Protein AF-A0A3D0ZSH8-F1 (afdb_monomer_lite)

Secondary structure (DSSP, 8-state):
----PPPPP--------------------TTS-------EEEEEEEEEETTEEEEEEEES--EEEE-SBTTB--EEEEPEEETTEEEEEE-SPPTT----

Radius of gyration: 26.54 Å; chains: 1; bounding box: 73×39×55 Å

Structure (mmCIF, N/CA/C/O backbone):
data_AF-A0A3D0ZSH8-F1
#
_entry.id   AF-A0A3D0ZSH8-F1
#
loop_
_atom_site.group_PDB
_atom_site.id
_atom_site.type_symbol
_atom_site.label_atom_id
_atom_site.label_alt_id
_atom_site.label_comp_id
_atom_site.label_asym_id
_atom_site.label_entity_id
_atom_site.label_seq_id
_atom_site.pdbx_PDB_ins_code
_atom_site.Cartn_x
_atom_site.Cartn_y
_atom_site.Cartn_z
_atom_site.occupancy
_atom_site.B_iso_or_equiv
_atom_site.auth_seq_id
_atom_site.auth_comp_id
_atom_site.auth_asym_id
_atom_site.auth_atom_id
_atom_site.pdbx_PDB_model_num
ATOM 1 N N . MET A 1 1 ? 59.469 -27.280 -35.977 1.00 35.97 1 MET A N 1
ATOM 2 C CA . MET A 1 1 ? 58.346 -26.642 -35.243 1.00 35.97 1 MET A CA 1
ATOM 3 C C . MET A 1 1 ? 57.645 -25.724 -36.231 1.00 35.97 1 MET A C 1
ATOM 5 O O . MET A 1 1 ? 58.355 -24.969 -36.864 1.00 35.97 1 MET A O 1
ATOM 9 N N . LYS A 1 2 ? 56.341 -25.712 -36.489 1.00 38.69 2 LYS A N 1
ATOM 10 C CA . LYS A 1 2 ? 55.148 -26.455 -36.060 1.00 38.69 2 LYS A CA 1
ATOM 11 C C . LYS A 1 2 ? 54.173 -26.269 -37.241 1.00 38.69 2 LYS A C 1
ATOM 13 O O . LYS A 1 2 ? 54.049 -25.155 -37.736 1.00 38.69 2 LYS A O 1
ATOM 18 N N . ILE A 1 3 ? 53.542 -27.344 -37.706 1.00 40.56 3 ILE A N 1
ATOM 19 C CA . ILE A 1 3 ? 52.528 -27.323 -38.771 1.00 40.56 3 ILE A CA 1
ATOM 20 C C . ILE A 1 3 ? 51.229 -26.793 -38.153 1.00 40.56 3 ILE A C 1
ATOM 22 O O . ILE A 1 3 ? 50.776 -27.330 -37.143 1.00 40.56 3 ILE A O 1
ATOM 26 N N . ALA A 1 4 ? 50.663 -25.723 -38.712 1.00 44.69 4 ALA A N 1
ATOM 27 C CA . ALA A 1 4 ? 49.379 -25.183 -38.281 1.00 44.69 4 ALA A CA 1
ATOM 28 C C . ALA A 1 4 ? 48.249 -25.962 -38.969 1.00 44.69 4 ALA A C 1
ATOM 30 O O . ALA A 1 4 ? 48.126 -25.945 -40.192 1.00 44.69 4 ALA A O 1
ATOM 31 N N . ALA A 1 5 ? 47.463 -26.682 -38.171 1.00 45.19 5 ALA A N 1
ATOM 32 C CA . ALA A 1 5 ? 46.291 -27.417 -38.617 1.00 45.19 5 ALA A CA 1
ATOM 33 C C . ALA A 1 5 ? 45.112 -26.455 -38.829 1.00 45.19 5 ALA A C 1
ATOM 35 O O . ALA A 1 5 ? 44.748 -25.699 -37.929 1.00 45.19 5 ALA A O 1
ATOM 36 N N . LEU A 1 6 ? 44.526 -26.503 -40.024 1.00 40.69 6 LEU A N 1
ATOM 37 C CA . LEU A 1 6 ? 43.298 -25.808 -40.398 1.00 40.69 6 LEU A CA 1
ATOM 38 C C . LEU A 1 6 ? 42.120 -26.729 -40.042 1.00 40.69 6 LEU A C 1
ATOM 40 O O . LEU A 1 6 ? 42.053 -27.851 -40.542 1.00 40.69 6 LEU A O 1
ATOM 44 N N . ILE A 1 7 ? 41.234 -26.295 -39.143 1.00 50.94 7 ILE A N 1
ATOM 45 C CA . ILE A 1 7 ? 40.070 -27.080 -38.703 1.00 50.94 7 ILE A CA 1
ATOM 46 C C . ILE A 1 7 ? 38.811 -26.634 -39.456 1.00 50.94 7 ILE A C 1
ATOM 48 O O . ILE A 1 7 ? 38.598 -25.455 -39.726 1.00 50.94 7 ILE A O 1
ATOM 52 N N . PHE A 1 8 ? 38.032 -27.656 -39.805 1.00 41.72 8 PHE A N 1
ATOM 53 C CA . PHE A 1 8 ? 36.872 -27.741 -40.683 1.00 41.72 8 PHE A CA 1
ATOM 54 C C . PHE A 1 8 ? 35.656 -26.880 -40.299 1.00 41.72 8 PHE A C 1
ATOM 56 O O . PHE A 1 8 ? 35.351 -26.670 -39.128 1.00 41.72 8 PHE A O 1
ATOM 63 N N . SER A 1 9 ? 34.915 -26.477 -41.336 1.00 44.81 9 SER A N 1
ATOM 64 C CA . SER A 1 9 ? 33.559 -25.916 -41.301 1.00 44.81 9 SER A CA 1
ATOM 65 C C . SER A 1 9 ? 32.507 -26.891 -40.754 1.00 44.81 9 SER A C 1
ATOM 67 O O . SER A 1 9 ? 32.611 -28.094 -40.986 1.00 44.81 9 SER A O 1
ATOM 69 N N . LEU A 1 10 ? 31.409 -26.363 -40.193 1.00 38.62 10 LEU A N 1
ATOM 70 C CA . LEU A 1 10 ? 30.094 -27.010 -40.285 1.00 38.62 10 LEU A CA 1
ATOM 71 C C . LEU A 1 10 ? 28.953 -25.975 -40.271 1.00 38.62 10 LEU A C 1
ATOM 73 O O . LEU A 1 10 ? 28.874 -25.120 -39.394 1.00 38.62 10 LEU A O 1
ATOM 77 N N . VAL A 1 11 ? 28.091 -26.074 -41.282 1.00 48.88 11 VAL A N 1
ATOM 78 C CA . VA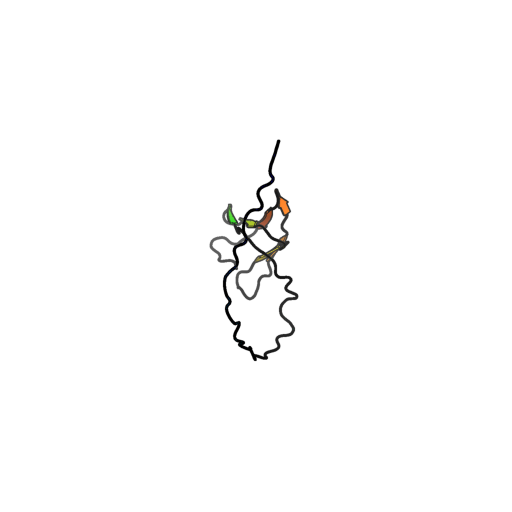L A 1 11 ? 26.852 -25.312 -41.509 1.00 48.88 11 VAL A CA 1
ATOM 79 C C . VAL A 1 11 ? 25.665 -26.176 -41.066 1.00 48.88 11 VAL A C 1
ATOM 81 O O . VAL A 1 11 ? 25.700 -27.373 -41.335 1.00 48.88 11 VAL A O 1
ATOM 84 N N . ALA A 1 12 ? 24.624 -25.575 -40.466 1.00 46.56 12 ALA A N 1
ATOM 85 C CA . ALA A 1 12 ? 23.198 -25.701 -40.853 1.00 46.56 12 ALA A CA 1
ATOM 86 C C . ALA A 1 12 ? 22.207 -25.515 -39.679 1.00 46.56 12 ALA A C 1
ATOM 88 O O . ALA A 1 12 ? 22.396 -26.105 -38.622 1.00 46.56 12 ALA A O 1
ATOM 89 N N . LEU A 1 13 ? 21.134 -24.736 -39.909 1.00 38.88 13 LEU A N 1
ATOM 90 C CA . LEU A 1 13 ? 19.692 -25.103 -39.853 1.00 38.88 13 LEU A CA 1
ATOM 91 C C . LEU A 1 13 ? 18.848 -23.799 -39.925 1.00 38.88 13 LEU A C 1
ATOM 93 O O . LEU A 1 13 ? 19.083 -22.879 -39.153 1.00 38.88 13 LEU A O 1
ATOM 97 N N . THR A 1 14 ? 18.031 -23.583 -40.972 1.00 47.66 14 THR A N 1
ATOM 98 C CA . THR A 1 14 ? 16.551 -23.784 -40.986 1.00 47.66 14 THR A CA 1
ATOM 99 C C . THR A 1 14 ? 15.865 -23.095 -39.793 1.00 47.66 14 THR A C 1
ATOM 101 O O . THR A 1 14 ? 16.097 -23.502 -38.667 1.00 47.66 14 THR A O 1
ATOM 104 N N . GLY A 1 15 ? 15.063 -22.029 -39.892 1.00 44.34 15 GLY A N 1
ATOM 105 C CA . GLY A 1 15 ? 14.045 -21.660 -40.877 1.00 44.34 15 GLY A CA 1
ATOM 106 C C . GLY A 1 15 ? 12.659 -21.852 -40.241 1.00 44.34 15 GLY A C 1
ATOM 107 O O . GLY A 1 15 ? 12.298 -22.994 -40.010 1.00 44.34 15 GLY A O 1
ATOM 108 N N . CYS A 1 16 ? 11.903 -20.774 -39.977 1.00 41.03 16 CYS A N 1
ATOM 109 C CA . CYS A 1 16 ? 10.436 -20.792 -39.842 1.00 41.03 16 CYS A CA 1
ATOM 110 C C . CYS A 1 16 ? 9.851 -19.426 -40.247 1.00 41.03 16 CYS A C 1
ATOM 112 O O . CYS A 1 16 ? 10.264 -18.386 -39.739 1.00 41.03 16 CYS A O 1
ATOM 114 N N . LEU A 1 17 ? 8.909 -19.486 -41.193 1.00 39.97 17 LEU A N 1
ATOM 115 C CA . LEU A 1 17 ? 8.038 -18.425 -41.703 1.00 39.97 17 LEU A CA 1
ATOM 116 C C . LEU A 1 17 ? 7.280 -17.697 -40.577 1.00 39.97 17 LEU A C 1
ATOM 118 O O . LEU A 1 17 ? 6.835 -18.333 -39.624 1.00 39.97 17 LEU A O 1
ATOM 122 N N . GLN A 1 18 ? 7.046 -16.394 -40.748 1.00 41.19 18 GLN A N 1
ATOM 123 C CA . GLN A 1 18 ? 6.133 -15.603 -39.919 1.00 41.19 18 GLN A CA 1
ATOM 124 C C . GLN A 1 18 ? 4.879 -15.267 -40.747 1.00 41.19 18 GLN A C 1
ATOM 126 O O . GLN A 1 18 ? 4.948 -14.476 -41.687 1.00 41.19 18 GLN A O 1
ATOM 131 N N . GLU A 1 19 ? 3.754 -15.908 -40.426 1.00 35.25 19 GLU A N 1
ATOM 132 C CA . GLU A 1 19 ? 2.418 -15.58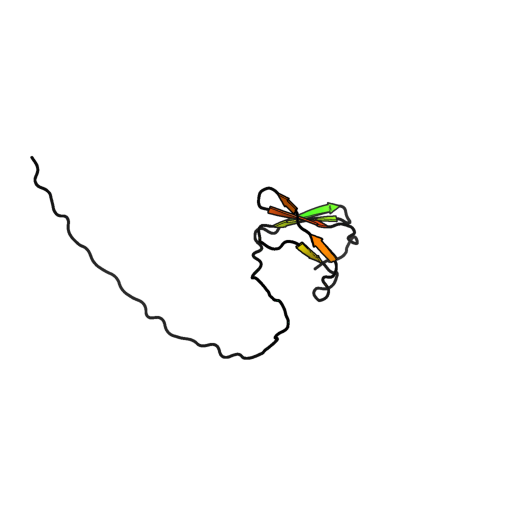3 -40.946 1.00 35.25 19 GLU A CA 1
ATOM 133 C C . GLU A 1 19 ? 1.830 -14.375 -40.200 1.00 35.25 19 GLU A C 1
ATOM 135 O O . GLU A 1 19 ? 2.032 -14.202 -38.998 1.00 35.25 19 GLU A O 1
ATOM 140 N N . ALA A 1 20 ? 1.125 -13.525 -40.946 1.00 49.00 20 ALA A N 1
ATOM 141 C CA . ALA A 1 20 ? 0.524 -12.280 -40.490 1.00 49.00 20 ALA A CA 1
ATOM 142 C C . ALA A 1 20 ? -0.831 -12.495 -39.797 1.00 49.00 20 ALA A C 1
ATOM 144 O O . ALA A 1 20 ? -1.611 -13.359 -40.193 1.00 49.00 20 ALA A O 1
ATOM 145 N N . SER A 1 21 ? -1.164 -11.620 -38.848 1.00 38.88 21 SER A N 1
ATOM 146 C CA . SER A 1 21 ? -2.547 -11.400 -38.412 1.00 38.88 21 SER A CA 1
ATOM 147 C C . SER A 1 21 ? -2.725 -9.967 -37.893 1.00 38.88 21 SER A C 1
ATOM 149 O O . SER A 1 21 ? -2.132 -9.594 -36.880 1.00 38.88 21 SER A O 1
ATOM 151 N N . ASP A 1 22 ? -3.523 -9.178 -38.619 1.00 50.94 22 ASP A N 1
ATOM 152 C CA . ASP A 1 22 ? -3.997 -7.828 -38.274 1.00 50.94 22 ASP A CA 1
ATOM 153 C C . ASP A 1 22 ? -4.771 -7.788 -36.943 1.00 50.94 22 ASP A C 1
ATOM 155 O O . ASP A 1 22 ? -5.440 -8.763 -36.587 1.00 50.94 22 ASP A O 1
ATOM 159 N N . PRO A 1 23 ? -4.876 -6.602 -36.314 1.00 42.69 23 PRO A N 1
ATOM 160 C CA . PRO A 1 23 ? -6.119 -6.252 -35.644 1.00 42.69 23 PRO A CA 1
ATOM 161 C C . PRO A 1 23 ? -6.667 -4.893 -36.107 1.00 42.69 23 PRO A C 1
ATOM 163 O O . PRO A 1 23 ? -6.139 -3.825 -35.801 1.00 42.69 23 PRO A O 1
ATOM 166 N N . LYS A 1 24 ? -7.831 -4.944 -36.766 1.00 46.69 24 LYS A N 1
ATOM 167 C CA . LYS A 1 24 ? -8.843 -3.881 -36.710 1.00 46.69 24 LYS A CA 1
ATOM 168 C C . LYS A 1 24 ? -9.510 -3.960 -35.338 1.00 46.69 24 LYS A C 1
ATOM 170 O O . LYS A 1 24 ? -10.146 -4.967 -35.055 1.00 46.69 24 LYS A O 1
ATOM 175 N N . THR A 1 25 ? -9.455 -2.902 -34.535 1.00 34.41 25 THR A N 1
ATOM 176 C CA . THR A 1 25 ? -10.585 -2.447 -33.702 1.00 34.41 25 THR A CA 1
ATOM 177 C C . THR A 1 25 ? -10.334 -0.994 -33.323 1.00 34.41 25 THR A C 1
ATOM 179 O O . THR A 1 25 ? -9.506 -0.669 -32.480 1.00 34.41 25 THR A O 1
ATOM 182 N N . SER A 1 26 ? -11.063 -0.119 -34.005 1.00 52.62 26 SER A N 1
ATOM 183 C CA . SER A 1 26 ? -11.380 1.228 -33.560 1.00 52.62 26 SER A CA 1
ATOM 184 C C . SER A 1 26 ? -12.228 1.165 -32.292 1.00 52.62 26 SER A C 1
ATOM 186 O O . SER A 1 26 ? -13.256 0.492 -32.308 1.00 52.62 26 SER A O 1
ATOM 188 N N . LEU A 1 27 ? -11.843 1.913 -31.261 1.00 39.25 27 LEU A N 1
ATOM 189 C CA . LEU A 1 27 ? -12.736 2.713 -30.416 1.00 39.25 27 LEU A CA 1
ATOM 190 C C . LEU A 1 27 ? -11.857 3.696 -29.631 1.00 39.25 27 LEU A C 1
ATOM 192 O O . LEU A 1 27 ? -11.075 3.306 -28.769 1.00 39.25 27 LEU A O 1
ATOM 196 N N . SER A 1 28 ? -11.955 4.964 -30.030 1.00 52.19 28 SER A N 1
ATOM 197 C CA . SER A 1 28 ? -11.354 6.117 -29.364 1.00 52.19 28 SER A CA 1
ATOM 198 C C . SER A 1 28 ? -11.977 6.285 -27.976 1.00 52.19 28 SER A C 1
ATOM 200 O O . SER A 1 28 ? -13.198 6.276 -27.822 1.00 52.19 28 SER A O 1
ATOM 202 N N . SER A 1 29 ? -11.096 6.425 -26.991 1.00 47.00 29 SER A N 1
ATOM 203 C CA . SER A 1 29 ? -11.338 7.014 -25.675 1.00 47.00 29 SER A CA 1
ATOM 204 C C . SER A 1 29 ? -10.127 7.902 -25.408 1.00 47.00 29 SER A C 1
ATOM 206 O O . SER A 1 29 ? -9.239 7.554 -24.633 1.00 47.00 29 SER A O 1
ATOM 208 N N . ASP A 1 30 ? -10.051 9.013 -26.133 1.00 46.09 30 ASP A N 1
ATOM 209 C CA . ASP A 1 30 ? -8.937 9.967 -26.110 1.00 46.09 30 ASP A CA 1
ATOM 210 C C . ASP A 1 30 ? -8.812 10.763 -24.783 1.00 46.09 30 ASP A C 1
ATOM 212 O O . ASP A 1 30 ? -8.381 11.906 -24.809 1.00 46.09 30 ASP A O 1
ATOM 216 N N . ASP A 1 31 ? -9.141 10.191 -23.611 1.00 49.62 31 ASP A N 1
ATOM 217 C CA . ASP A 1 31 ? -9.095 10.930 -22.328 1.00 49.62 31 ASP A CA 1
ATOM 218 C C . ASP A 1 31 ? -8.673 10.141 -21.065 1.00 49.62 31 ASP A C 1
ATOM 220 O O . ASP A 1 31 ? -8.715 10.677 -19.956 1.00 49.62 31 ASP A O 1
ATOM 224 N N . ILE A 1 32 ? -8.214 8.885 -21.158 1.00 47.03 32 ILE A N 1
ATOM 225 C CA . ILE A 1 32 ? -7.827 8.111 -19.959 1.00 47.03 32 ILE A CA 1
ATOM 226 C C . ILE A 1 32 ? -6.350 7.716 -20.019 1.00 47.03 32 ILE A C 1
ATOM 228 O O . ILE A 1 32 ? -5.971 6.742 -20.654 1.00 47.03 32 ILE A O 1
ATOM 232 N N . HIS A 1 33 ? -5.557 8.456 -19.238 1.00 46.50 33 HIS A N 1
ATOM 233 C CA . HIS A 1 33 ? -4.150 8.224 -18.901 1.00 46.50 33 HIS A CA 1
ATOM 234 C C . HIS A 1 33 ? -3.152 8.573 -20.013 1.00 46.50 33 HIS A C 1
ATOM 236 O O . HIS A 1 33 ? -2.905 7.795 -20.928 1.00 46.50 33 HIS A O 1
ATOM 242 N N . ASN A 1 34 ? -2.415 9.670 -19.805 1.00 44.59 34 ASN A N 1
ATOM 243 C CA . ASN A 1 34 ? -1.019 9.780 -20.246 1.00 44.59 34 ASN A CA 1
ATOM 244 C C . ASN A 1 34 ? -0.181 8.725 -19.499 1.00 44.59 34 ASN A C 1
ATOM 246 O O . ASN A 1 34 ? 0.630 9.040 -18.628 1.00 44.59 34 ASN A O 1
ATOM 250 N N . GLY A 1 35 ? -0.475 7.452 -19.751 1.00 49.62 35 GLY A N 1
ATOM 251 C CA . GLY A 1 35 ? 0.142 6.314 -19.110 1.00 49.62 35 GLY A CA 1
ATOM 252 C C . GLY A 1 35 ? 1.504 6.089 -19.729 1.00 49.62 35 GLY A C 1
ATOM 253 O O . GLY A 1 35 ? 1.653 5.246 -20.611 1.00 49.62 35 GLY A O 1
ATOM 254 N N . GLU A 1 36 ? 2.524 6.782 -19.222 1.00 60.75 36 GLU A N 1
ATOM 255 C CA . GLU A 1 36 ? 3.807 6.096 -19.124 1.00 60.75 36 GLU A CA 1
ATOM 256 C C . GLU A 1 36 ? 3.520 4.745 -18.468 1.00 60.75 36 GLU A C 1
ATOM 258 O O . GLU A 1 36 ? 2.857 4.681 -17.432 1.00 60.75 36 GLU A O 1
ATOM 263 N N . ASN A 1 37 ? 3.943 3.661 -19.110 1.00 69.44 37 ASN A N 1
ATOM 264 C CA . ASN A 1 37 ? 3.772 2.322 -18.575 1.00 69.44 37 ASN A CA 1
ATOM 265 C C . ASN A 1 37 ? 4.558 2.243 -17.256 1.00 69.44 37 ASN A C 1
ATOM 267 O O . ASN A 1 37 ? 5.779 2.058 -17.251 1.00 69.44 37 ASN A O 1
ATOM 271 N N . LEU A 1 38 ? 3.868 2.500 -16.141 1.00 82.44 38 LEU A N 1
ATOM 272 C CA . LEU A 1 38 ? 4.456 2.489 -14.815 1.00 82.44 38 LEU A CA 1
ATOM 273 C C . LEU A 1 38 ? 4.746 1.035 -14.465 1.00 82.44 38 LEU A C 1
ATOM 275 O O . LEU A 1 38 ? 3.840 0.247 -14.199 1.00 82.44 38 LEU A O 1
ATOM 279 N N . LYS A 1 39 ? 6.027 0.675 -14.466 1.00 88.06 39 LYS A N 1
ATOM 280 C CA . LYS A 1 39 ? 6.457 -0.650 -14.036 1.00 88.06 39 LYS A CA 1
ATOM 281 C C . LYS A 1 39 ? 6.322 -0.731 -12.526 1.00 88.06 39 LYS A C 1
ATOM 283 O O . LYS A 1 39 ? 6.887 0.098 -11.812 1.00 88.06 39 LYS A O 1
ATOM 288 N N . ILE A 1 40 ? 5.597 -1.739 -12.056 1.00 92.88 40 ILE A N 1
ATOM 289 C CA . ILE A 1 40 ? 5.463 -2.069 -10.641 1.00 92.88 40 ILE A CA 1
ATOM 290 C C . ILE A 1 40 ? 5.818 -3.542 -10.486 1.00 92.88 40 ILE A C 1
ATOM 292 O O . ILE A 1 40 ? 5.103 -4.416 -10.962 1.00 92.88 40 ILE A O 1
ATOM 296 N N . ASP A 1 41 ? 6.913 -3.801 -9.784 1.00 95.00 41 ASP A N 1
ATOM 297 C CA . ASP A 1 41 ? 7.398 -5.136 -9.468 1.00 95.00 41 ASP A CA 1
ATOM 298 C C . ASP A 1 41 ? 7.515 -5.307 -7.953 1.00 95.00 41 ASP A C 1
ATOM 300 O O . ASP A 1 41 ? 7.834 -4.365 -7.220 1.00 95.00 41 ASP A O 1
ATOM 304 N N . ARG A 1 42 ? 7.346 -6.549 -7.481 1.00 95.69 42 ARG A N 1
ATOM 305 C CA . ARG A 1 42 ? 7.562 -6.934 -6.073 1.00 95.69 42 ARG A CA 1
ATOM 306 C C . ARG A 1 42 ? 6.769 -6.056 -5.095 1.00 95.69 42 ARG A C 1
ATOM 308 O O . ARG A 1 42 ? 7.327 -5.563 -4.114 1.00 95.69 42 ARG A O 1
ATOM 315 N N . LEU A 1 43 ? 5.488 -5.841 -5.398 1.00 96.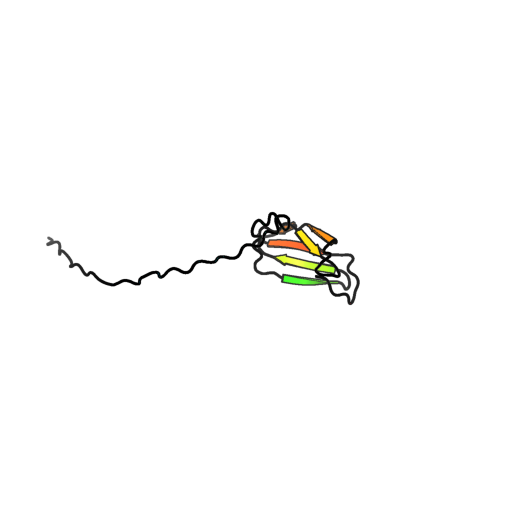50 43 LEU A N 1
ATOM 316 C CA . LEU A 1 43 ? 4.572 -5.125 -4.519 1.00 96.50 43 LEU A CA 1
ATOM 317 C C . LEU A 1 43 ? 4.429 -5.885 -3.197 1.00 96.50 43 LEU A C 1
ATOM 319 O O . LEU A 1 43 ? 4.156 -7.08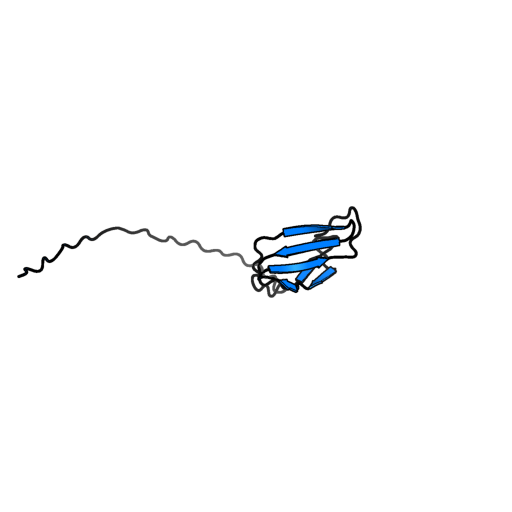4 -3.176 1.00 96.50 43 LEU A O 1
ATOM 323 N N . PHE A 1 44 ? 4.625 -5.167 -2.102 1.00 97.06 44 PHE A N 1
ATOM 324 C CA . PHE A 1 44 ? 4.556 -5.679 -0.748 1.00 97.06 44 PHE A CA 1
ATOM 325 C C . PHE A 1 44 ? 3.724 -4.732 0.113 1.00 97.06 44 PHE A C 1
ATOM 327 O O . PHE A 1 44 ? 3.918 -3.515 0.079 1.00 97.06 44 PHE A O 1
ATOM 334 N N . LEU A 1 45 ? 2.818 -5.309 0.897 1.00 97.81 45 LEU A N 1
ATOM 335 C CA . LEU A 1 45 ? 1.947 -4.603 1.825 1.00 97.81 45 LEU A CA 1
ATOM 336 C C . LEU A 1 45 ? 2.213 -5.124 3.237 1.00 97.81 45 LEU A C 1
ATOM 338 O O . LEU A 1 45 ? 2.179 -6.330 3.473 1.00 97.81 45 LEU A O 1
ATOM 342 N N . GLN A 1 46 ? 2.446 -4.212 4.176 1.00 98.12 46 GLN A N 1
ATOM 343 C CA . GLN A 1 46 ? 2.629 -4.534 5.586 1.00 98.12 46 GLN A CA 1
ATOM 344 C C . GLN A 1 46 ? 1.746 -3.645 6.450 1.00 98.12 46 GLN A C 1
ATOM 346 O O . GLN A 1 46 ? 1.778 -2.421 6.336 1.00 98.12 46 GLN A O 1
ATOM 351 N N . GLN A 1 47 ? 1.004 -4.250 7.370 1.00 97.69 47 GLN A N 1
ATOM 352 C CA . GLN A 1 47 ? 0.266 -3.507 8.381 1.00 97.69 47 GLN A CA 1
ATOM 353 C C . GLN A 1 47 ? 1.223 -2.886 9.408 1.00 97.69 47 GLN A C 1
ATOM 355 O O . GLN A 1 47 ? 2.132 -3.553 9.903 1.00 97.69 47 GLN A O 1
ATOM 360 N N . LEU A 1 48 ? 1.004 -1.611 9.738 1.00 98.12 48 LEU A N 1
ATOM 361 C CA . LEU A 1 48 ? 1.719 -0.905 10.809 1.00 98.12 48 LEU A CA 1
ATOM 362 C C . LEU A 1 48 ? 0.824 -0.691 12.039 1.00 98.12 48 LEU A C 1
ATOM 364 O O . LEU A 1 48 ? 1.312 -0.692 13.166 1.00 98.12 48 LEU A O 1
ATOM 368 N N . SER A 1 49 ? -0.483 -0.503 11.829 1.00 98.00 49 SER A N 1
ATOM 369 C CA . SER A 1 49 ? -1.508 -0.445 12.878 1.00 98.00 49 SER A CA 1
ATOM 370 C C . SER A 1 49 ? -2.891 -0.786 12.307 1.00 98.00 49 SER A C 1
ATOM 372 O O . SER A 1 49 ? -3.032 -1.040 11.112 1.00 98.00 49 SER A O 1
ATOM 374 N N . ALA A 1 50 ? -3.944 -0.719 13.125 1.00 96.88 50 ALA A N 1
ATOM 375 C CA . ALA A 1 50 ? -5.331 -0.826 12.655 1.00 96.88 50 ALA A CA 1
ATOM 376 C C . ALA A 1 50 ? -5.746 0.280 11.657 1.00 96.88 50 ALA A C 1
ATOM 378 O O . ALA A 1 50 ? -6.771 0.146 11.001 1.00 96.88 50 ALA A O 1
ATOM 379 N N . LYS A 1 51 ? -4.973 1.372 11.550 1.00 98.38 51 LYS A N 1
ATOM 380 C CA . LYS A 1 51 ? -5.283 2.543 10.708 1.00 98.38 51 LYS A CA 1
ATOM 381 C C . LYS A 1 51 ? -4.141 2.944 9.770 1.00 98.38 51 LYS A C 1
ATOM 383 O O . LYS A 1 51 ? -4.144 4.051 9.225 1.00 98.38 51 LYS A O 1
ATOM 388 N N . SER A 1 52 ? -3.119 2.099 9.631 1.00 98.31 52 SER A N 1
ATOM 389 C CA . SER A 1 52 ? -1.954 2.413 8.803 1.00 98.31 52 SER A CA 1
ATOM 390 C C . SER A 1 52 ? -1.267 1.184 8.227 1.00 98.31 52 SER A C 1
ATOM 392 O O . SER A 1 5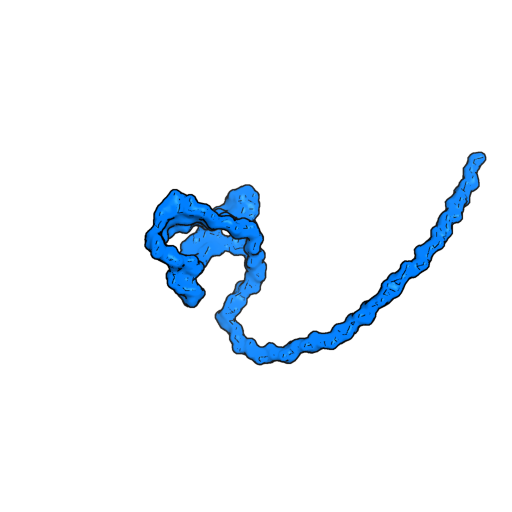2 ? -1.173 0.130 8.863 1.00 98.31 52 SER A O 1
ATOM 394 N N . VAL A 1 53 ? -0.728 1.362 7.023 1.00 98.50 53 VAL A N 1
ATOM 395 C CA . VAL A 1 53 ? 0.024 0.349 6.281 1.00 98.50 53 VAL A CA 1
ATOM 396 C C . VAL A 1 53 ? 1.264 0.971 5.643 1.00 98.50 53 VAL A C 1
ATOM 398 O O . VAL A 1 53 ? 1.327 2.173 5.381 1.00 98.50 53 VAL A O 1
ATOM 401 N N . MET A 1 54 ? 2.261 0.141 5.381 1.00 98.50 54 MET A N 1
ATOM 402 C CA . MET A 1 54 ? 3.387 0.452 4.515 1.00 98.50 54 MET A CA 1
ATOM 403 C C . MET A 1 54 ? 3.210 -0.306 3.203 1.00 98.50 54 MET A C 1
ATOM 405 O O . MET A 1 54 ? 3.025 -1.523 3.212 1.00 98.50 54 MET A O 1
ATOM 409 N N . ILE A 1 55 ? 3.312 0.410 2.087 1.00 98.25 55 ILE A N 1
ATOM 410 C CA . ILE A 1 55 ? 3.305 -0.157 0.739 1.00 98.25 55 ILE A CA 1
ATOM 411 C C . ILE A 1 55 ? 4.705 0.021 0.161 1.00 98.25 55 ILE A C 1
ATOM 413 O O . ILE A 1 55 ? 5.211 1.142 0.105 1.00 98.25 55 ILE A O 1
ATOM 417 N N . LYS A 1 56 ? 5.342 -1.075 -0.251 1.00 98.19 56 LYS A N 1
ATOM 418 C CA . LYS A 1 56 ? 6.701 -1.090 -0.803 1.00 98.19 56 LYS A CA 1
ATOM 419 C C . LYS A 1 56 ? 6.710 -1.760 -2.174 1.00 98.19 56 LYS A C 1
ATOM 421 O O . LYS A 1 56 ? 6.100 -2.809 -2.342 1.00 98.19 56 LYS A O 1
ATOM 426 N N . TRP A 1 57 ? 7.401 -1.180 -3.152 1.00 97.81 57 TRP A N 1
ATOM 427 C CA . TRP A 1 57 ? 7.516 -1.745 -4.506 1.00 97.81 57 TRP A CA 1
ATOM 428 C C . TRP A 1 57 ? 8.847 -1.384 -5.171 1.00 97.81 57 TRP A C 1
ATOM 430 O O . TRP A 1 57 ? 9.613 -0.554 -4.673 1.00 97.81 57 TRP A O 1
ATOM 440 N N . ARG A 1 58 ? 9.150 -2.018 -6.307 1.00 96.69 58 ARG A N 1
ATOM 441 C CA . ARG A 1 58 ? 10.172 -1.562 -7.263 1.00 96.69 58 ARG A CA 1
ATOM 442 C C . ARG A 1 58 ? 9.461 -1.007 -8.487 1.00 96.69 58 ARG A C 1
ATOM 444 O O . ARG A 1 58 ? 8.502 -1.610 -8.954 1.00 96.69 58 ARG A O 1
ATOM 451 N N . GLY A 1 59 ? 9.903 0.139 -8.989 1.00 93.44 59 GLY A N 1
ATOM 452 C CA . GLY A 1 59 ? 9.200 0.790 -10.084 1.00 93.44 59 GLY A CA 1
ATOM 453 C C . GLY A 1 59 ? 9.414 2.290 -10.168 1.00 93.44 59 GLY A C 1
ATOM 454 O O . GLY A 1 59 ? 10.062 2.898 -9.309 1.00 93.44 59 GLY A O 1
ATOM 455 N N . ASN A 1 60 ? 8.835 2.879 -11.209 1.00 92.69 60 ASN A N 1
ATOM 456 C CA . ASN A 1 60 ? 8.858 4.320 -11.460 1.00 92.69 60 ASN A CA 1
ATOM 457 C C . ASN A 1 60 ? 7.622 5.061 -10.929 1.00 92.69 60 ASN A C 1
ATOM 459 O O . ASN A 1 60 ? 7.673 6.284 -10.856 1.00 92.69 60 ASN A O 1
ATOM 463 N N . ALA A 1 61 ? 6.567 4.362 -10.490 1.00 94.44 61 ALA A N 1
ATOM 464 C CA . ALA A 1 61 ? 5.451 5.004 -9.793 1.00 94.44 61 ALA A CA 1
ATOM 465 C C . ALA A 1 61 ? 5.949 5.738 -8.531 1.00 94.44 61 ALA A C 1
ATOM 467 O O . ALA A 1 61 ? 6.656 5.153 -7.703 1.00 94.44 61 ALA A O 1
ATOM 468 N N . ASP A 1 62 ? 5.598 7.018 -8.401 1.00 95.69 62 ASP A N 1
ATOM 469 C CA . ASP A 1 62 ? 6.085 7.926 -7.353 1.00 95.69 62 ASP A CA 1
ATOM 470 C C . ASP A 1 62 ? 5.113 8.080 -6.172 1.00 95.69 62 ASP A C 1
ATOM 472 O O . ASP A 1 62 ? 5.454 8.697 -5.163 1.00 95.69 62 ASP A O 1
ATOM 476 N N . ARG A 1 63 ? 3.906 7.523 -6.289 1.00 96.56 63 ARG A N 1
ATOM 477 C CA . ARG A 1 63 ? 2.825 7.634 -5.308 1.00 96.56 63 ARG A CA 1
ATOM 478 C C . ARG A 1 63 ? 1.893 6.433 -5.367 1.00 96.56 63 ARG A C 1
ATOM 480 O O . ARG A 1 63 ? 1.818 5.745 -6.382 1.00 96.56 63 ARG A O 1
ATOM 487 N N . VAL A 1 64 ? 1.129 6.253 -4.298 1.00 97.00 64 VAL A N 1
ATOM 488 C CA . VAL A 1 64 ? -0.048 5.381 -4.255 1.00 97.00 64 VAL A CA 1
ATOM 489 C C . VAL A 1 64 ? -1.293 6.257 -4.211 1.00 97.00 64 VAL A C 1
ATOM 491 O O . VAL A 1 64 ? -1.310 7.281 -3.523 1.00 97.00 64 VAL A O 1
ATOM 494 N N . ARG A 1 65 ? -2.326 5.858 -4.953 1.00 97.06 65 ARG A N 1
ATOM 495 C CA . ARG A 1 65 ? -3.667 6.439 -4.864 1.00 97.06 65 ARG A CA 1
ATOM 496 C C . ARG A 1 65 ? -4.600 5.373 -4.312 1.00 97.06 65 ARG A C 1
ATOM 498 O O . ARG A 1 65 ? -4.557 4.264 -4.826 1.00 97.06 65 ARG A O 1
ATOM 505 N N . LEU A 1 66 ? -5.378 5.708 -3.288 1.00 97.75 66 LEU A N 1
ATOM 506 C CA . LEU A 1 66 ? -6.294 4.789 -2.622 1.00 97.75 66 LEU A CA 1
ATOM 507 C C . LEU A 1 66 ? -7.709 5.353 -2.545 1.00 97.75 66 LEU A C 1
ATOM 509 O O . LEU A 1 66 ? -7.912 6.570 -2.475 1.00 97.75 66 LEU A O 1
ATOM 513 N N . GLY A 1 67 ? -8.690 4.464 -2.481 1.00 97.94 67 GLY A N 1
ATOM 514 C CA . GLY A 1 67 ? -10.087 4.834 -2.295 1.00 97.94 67 GLY A CA 1
ATOM 515 C C . GLY A 1 67 ? -10.948 3.691 -1.788 1.00 97.94 67 GLY A C 1
ATOM 516 O O . GLY A 1 67 ? -10.576 2.533 -1.872 1.00 97.94 67 GLY A O 1
ATOM 517 N N . LYS A 1 68 ? -12.145 4.004 -1.288 1.00 97.75 68 LYS A N 1
ATOM 518 C CA . LYS A 1 68 ? -13.136 2.979 -0.895 1.00 97.75 68 LYS A CA 1
ATOM 519 C C . LYS A 1 68 ? -13.940 2.438 -2.087 1.00 97.75 68 LYS A C 1
ATOM 521 O O . LYS A 1 68 ? -14.860 1.650 -1.915 1.00 97.75 68 LYS A O 1
ATOM 526 N N . SER A 1 69 ? -13.640 2.924 -3.291 1.00 97.19 69 SER A N 1
ATOM 527 C CA . SER A 1 69 ? -14.229 2.491 -4.555 1.00 97.19 69 SER A CA 1
ATOM 528 C C . SER A 1 69 ? -13.147 2.521 -5.633 1.00 97.19 69 SER A C 1
ATOM 530 O O . SER A 1 69 ? -12.417 3.514 -5.704 1.00 97.19 69 SER A O 1
ATOM 532 N N . PRO A 1 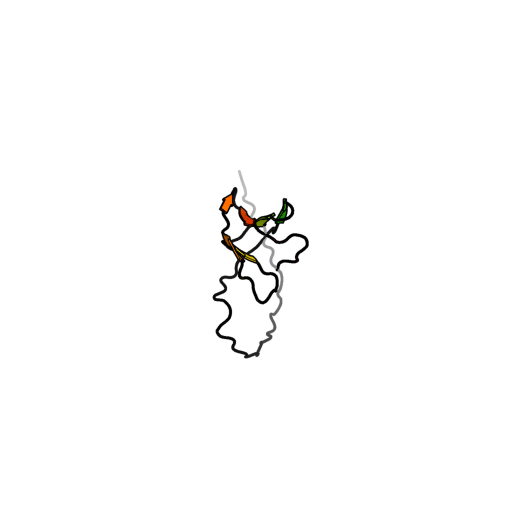70 ? -13.079 1.519 -6.527 1.00 95.38 70 PRO A N 1
ATOM 533 C CA . PRO A 1 70 ? -12.094 1.489 -7.609 1.00 95.38 70 PRO A CA 1
ATOM 534 C C . PRO A 1 70 ? -12.251 2.658 -8.594 1.00 95.38 70 PRO A C 1
ATOM 536 O O . PRO A 1 70 ? -11.293 3.055 -9.247 1.00 95.38 70 PRO A O 1
ATOM 539 N N . SER A 1 71 ? -13.447 3.249 -8.687 1.00 96.06 71 SER A N 1
ATOM 540 C CA . SER A 1 71 ? -13.707 4.430 -9.521 1.00 96.06 71 SER A CA 1
ATOM 541 C C . SER A 1 71 ? -13.301 5.758 -8.870 1.00 96.06 71 SER A C 1
ATOM 543 O O . SER A 1 71 ? -13.415 6.802 -9.510 1.00 96.06 71 SER A O 1
ATOM 545 N N . LYS A 1 72 ? -12.864 5.749 -7.601 1.00 96.50 72 LYS A N 1
ATOM 546 C CA . LYS A 1 72 ? -12.621 6.964 -6.812 1.00 96.50 72 LYS A CA 1
ATOM 547 C C . LYS A 1 72 ? -11.424 6.803 -5.869 1.00 96.50 72 LYS A C 1
ATOM 549 O O . LYS A 1 72 ? -11.594 6.563 -4.675 1.00 96.50 72 LYS A O 1
ATOM 554 N N . LEU A 1 73 ? -10.218 6.959 -6.421 1.00 97.56 73 LEU A N 1
ATOM 555 C CA . LEU A 1 73 ? -8.924 6.824 -5.732 1.00 97.56 73 LEU A CA 1
ATOM 556 C C . LEU A 1 73 ? -8.356 8.193 -5.305 1.00 97.56 73 LEU A C 1
ATOM 558 O O . LEU A 1 73 ? -7.322 8.653 -5.802 1.00 97.56 73 LEU A O 1
ATOM 562 N N . ASP A 1 74 ? -9.077 8.881 -4.421 1.00 96.12 74 ASP A N 1
ATOM 563 C CA . ASP A 1 74 ? -8.805 10.287 -4.081 1.00 96.12 74 ASP A CA 1
ATOM 564 C C . ASP A 1 74 ? -7.726 10.478 -3.005 1.00 96.12 74 ASP A C 1
ATOM 566 O O . ASP A 1 74 ? -7.172 11.571 -2.875 1.00 96.12 74 ASP A O 1
ATOM 570 N N . LEU A 1 75 ? -7.405 9.443 -2.223 1.00 97.31 75 LEU A N 1
ATOM 571 C CA . LEU A 1 75 ? -6.358 9.524 -1.205 1.00 97.31 75 LEU A CA 1
ATOM 572 C C . LEU A 1 75 ? -4.998 9.338 -1.873 1.00 97.31 75 LEU A C 1
ATOM 574 O O . LEU A 1 75 ? -4.772 8.320 -2.515 1.00 97.31 75 LEU A O 1
ATOM 578 N N . VAL A 1 76 ? -4.076 10.288 -1.720 1.00 97.88 76 VAL A N 1
ATOM 579 C CA . VAL A 1 76 ? -2.774 10.254 -2.405 1.00 97.88 76 VAL A CA 1
ATOM 580 C C . VAL A 1 76 ? -1.633 10.262 -1.397 1.00 97.88 76 VAL A C 1
ATOM 582 O O . VAL A 1 76 ? -1.551 11.150 -0.553 1.00 97.88 76 VAL A O 1
ATOM 585 N N . PHE A 1 77 ? -0.717 9.303 -1.533 1.00 98.06 77 PHE A N 1
ATOM 586 C CA . PHE A 1 77 ? 0.452 9.151 -0.667 1.00 98.06 77 PHE A CA 1
ATOM 587 C C . PHE A 1 77 ? 1.724 9.057 -1.509 1.00 98.06 77 PHE A C 1
ATOM 589 O O . PHE A 1 77 ? 1.899 8.114 -2.279 1.00 98.06 77 PHE A O 1
ATOM 596 N N . THR A 1 78 ? 2.620 10.031 -1.366 1.00 98.06 78 THR A N 1
ATOM 597 C CA . THR A 1 78 ? 3.908 10.052 -2.074 1.00 98.06 78 THR A CA 1
ATOM 598 C C . THR A 1 78 ? 4.872 9.015 -1.499 1.00 98.06 78 THR A C 1
ATOM 600 O O . THR A 1 78 ? 4.910 8.790 -0.288 1.00 98.06 78 THR A O 1
ATOM 603 N N . ALA A 1 79 ? 5.676 8.403 -2.366 1.00 97.88 79 ALA A N 1
ATOM 604 C CA . ALA A 1 79 ? 6.694 7.436 -1.988 1.00 97.88 79 ALA A CA 1
ATOM 605 C C . ALA A 1 79 ? 8.053 8.092 -1.706 1.00 97.88 79 ALA A C 1
ATOM 607 O O . ALA A 1 79 ? 8.532 8.906 -2.500 1.00 97.88 79 ALA A O 1
ATOM 608 N N . SER A 1 80 ? 8.730 7.659 -0.642 1.00 97.94 80 SER A N 1
ATOM 609 C CA . SER A 1 80 ? 10.181 7.825 -0.502 1.00 97.94 80 SER A CA 1
ATOM 610 C C . SER A 1 80 ? 10.922 6.749 -1.307 1.00 97.94 80 SER A C 1
ATOM 612 O O . SER A 1 80 ? 10.336 5.735 -1.699 1.00 97.94 80 SER A O 1
ATOM 614 N N . ILE A 1 81 ? 12.211 6.972 -1.584 1.00 96.88 81 ILE A N 1
ATOM 615 C CA . ILE A 1 81 ? 13.107 5.947 -2.135 1.00 96.88 81 ILE A CA 1
ATOM 616 C C . ILE A 1 81 ? 14.070 5.511 -1.038 1.00 96.88 81 ILE A C 1
ATOM 618 O O . ILE A 1 81 ? 14.803 6.338 -0.502 1.00 96.88 81 ILE A O 1
ATOM 622 N N . GLU A 1 82 ? 14.111 4.213 -0.759 1.00 95.50 82 GLU A N 1
ATOM 623 C CA . GLU A 1 82 ? 15.026 3.601 0.206 1.00 95.50 82 GLU A CA 1
ATOM 624 C C . GLU A 1 82 ? 15.587 2.311 -0.403 1.00 95.50 82 GLU A C 1
ATOM 626 O O . GLU A 1 82 ? 14.833 1.431 -0.818 1.00 95.50 82 GLU A O 1
ATOM 631 N N . GLU A 1 83 ? 16.916 2.216 -0.522 1.00 92.31 83 GLU A N 1
ATOM 632 C CA . GLU A 1 83 ? 17.623 1.030 -1.047 1.00 92.31 83 GLU A CA 1
ATOM 633 C C . GLU A 1 83 ? 17.112 0.538 -2.422 1.00 92.31 83 GLU A C 1
ATOM 635 O O . GLU A 1 83 ? 17.037 -0.658 -2.703 1.00 92.31 83 GLU A O 1
ATOM 640 N N . GLY A 1 84 ? 16.720 1.463 -3.306 1.00 90.00 84 GLY A N 1
ATOM 641 C CA . GLY A 1 84 ? 16.190 1.124 -4.635 1.00 90.00 84 GLY A CA 1
ATOM 642 C C . GLY A 1 84 ? 14.747 0.603 -4.630 1.00 90.00 84 GLY A C 1
ATOM 643 O O . GLY A 1 84 ? 14.277 0.077 -5.645 1.00 90.00 84 GLY A O 1
ATOM 644 N N . HIS A 1 85 ? 14.044 0.760 -3.511 1.00 96.06 85 HIS A N 1
ATOM 645 C CA . HIS A 1 85 ? 12.616 0.521 -3.372 1.00 96.06 85 HIS A CA 1
ATOM 646 C C . HIS A 1 85 ? 11.864 1.832 -3.164 1.00 96.06 85 HIS A C 1
ATOM 648 O O . HIS A 1 85 ? 12.367 2.757 -2.534 1.00 96.06 85 HIS A O 1
ATOM 654 N N . ARG A 1 86 ? 10.632 1.883 -3.662 1.00 97.81 86 ARG A N 1
ATOM 655 C CA . ARG A 1 86 ? 9.657 2.922 -3.339 1.00 97.81 86 ARG A CA 1
ATOM 656 C C . ARG A 1 86 ? 8.890 2.499 -2.094 1.00 97.81 86 ARG A C 1
ATOM 658 O O . ARG A 1 86 ? 8.497 1.335 -2.008 1.00 97.81 86 ARG A O 1
ATOM 665 N N . ILE A 1 87 ? 8.696 3.413 -1.149 1.00 98.44 87 ILE A N 1
ATOM 666 C CA . ILE A 1 87 ? 7.971 3.157 0.100 1.00 98.44 87 ILE A CA 1
ATOM 667 C C . ILE A 1 87 ? 6.959 4.275 0.334 1.00 98.44 87 ILE A C 1
ATOM 669 O O . ILE A 1 87 ? 7.334 5.434 0.488 1.00 98.44 87 ILE A O 1
ATOM 673 N N . ALA A 1 88 ? 5.677 3.927 0.409 1.00 98.44 88 ALA A N 1
ATOM 674 C CA . ALA A 1 88 ? 4.616 4.824 0.850 1.00 98.44 88 ALA A CA 1
ATOM 675 C C . ALA A 1 88 ? 4.111 4.386 2.228 1.00 98.44 88 ALA A C 1
ATOM 677 O O . ALA A 1 88 ? 3.712 3.235 2.426 1.00 98.44 88 ALA A O 1
ATOM 678 N N . LYS A 1 89 ? 4.116 5.315 3.187 1.00 98.19 89 LYS A N 1
ATOM 679 C CA . LYS A 1 89 ? 3.466 5.132 4.490 1.00 98.19 89 LYS A CA 1
ATOM 680 C C . LYS A 1 89 ? 2.070 5.732 4.409 1.00 98.19 89 LYS A C 1
ATOM 682 O O . LYS A 1 89 ? 1.921 6.939 4.241 1.00 98.19 89 LYS A O 1
ATOM 687 N N . VAL A 1 90 ? 1.067 4.875 4.521 1.00 98.31 90 VAL A N 1
ATOM 688 C CA . VAL A 1 90 ? -0.349 5.229 4.451 1.00 98.31 90 VAL A CA 1
ATOM 689 C C . VAL A 1 90 ? -0.901 5.255 5.869 1.00 98.31 90 VAL A C 1
ATOM 691 O O . VAL A 1 90 ? -0.706 4.312 6.637 1.00 98.31 90 VAL A O 1
ATOM 694 N N . SER A 1 91 ? -1.582 6.334 6.230 1.00 98.00 91 SER A N 1
ATOM 695 C CA . SER A 1 91 ? -2.158 6.550 7.559 1.00 98.00 91 SER A CA 1
ATOM 696 C C . SER A 1 91 ? -3.574 7.107 7.450 1.00 98.00 91 SER A C 1
ATOM 698 O O . SER A 1 91 ? -4.037 7.431 6.358 1.00 98.00 91 SER A O 1
ATOM 700 N N . ASN A 1 92 ? -4.254 7.224 8.594 1.00 97.56 92 ASN A N 1
ATOM 701 C CA . ASN A 1 92 ? -5.638 7.698 8.687 1.00 97.56 92 ASN A CA 1
ATOM 702 C C . ASN A 1 92 ? -6.624 6.833 7.885 1.00 97.56 92 ASN A C 1
ATOM 704 O O . ASN A 1 92 ? -7.604 7.345 7.350 1.00 97.56 92 ASN A O 1
ATOM 708 N N . LEU A 1 93 ? -6.359 5.527 7.806 1.00 97.88 93 LEU A N 1
ATOM 709 C CA . LEU A 1 93 ? -7.316 4.567 7.268 1.00 97.88 93 LEU A CA 1
ATOM 710 C C . LEU A 1 93 ? -8.399 4.275 8.304 1.00 97.88 93 LEU A C 1
ATOM 712 O O . LEU A 1 93 ? -8.136 4.248 9.513 1.00 97.88 93 LEU A O 1
ATOM 716 N N . ASP A 1 94 ? -9.604 4.020 7.817 1.00 98.06 94 ASP A N 1
ATOM 717 C CA . ASP A 1 94 ? -10.664 3.477 8.646 1.00 98.06 94 ASP A CA 1
ATOM 718 C C . ASP A 1 94 ? -10.389 1.984 8.890 1.00 98.06 94 ASP A C 1
ATOM 720 O O . ASP A 1 94 ? -10.029 1.267 7.950 1.00 98.06 94 ASP A O 1
ATOM 724 N N . PRO A 1 95 ? -10.510 1.505 10.141 1.00 96.56 95 PRO A N 1
ATOM 725 C CA . PRO A 1 95 ? -10.366 0.086 10.436 1.00 96.56 95 PRO A CA 1
ATOM 726 C C . PRO A 1 95 ? -11.474 -0.711 9.738 1.00 96.56 95 PRO A C 1
ATOM 728 O O . PRO A 1 95 ? -12.525 -0.163 9.399 1.00 96.56 95 PRO A O 1
ATOM 731 N N . ASP A 1 96 ? -11.225 -2.002 9.520 1.00 96.31 96 ASP A N 1
ATOM 732 C CA . ASP A 1 96 ? -12.190 -2.947 8.941 1.00 96.31 96 ASP A CA 1
ATOM 733 C C . ASP A 1 96 ? -12.825 -2.461 7.622 1.00 96.31 96 ASP A C 1
ATOM 735 O O . ASP A 1 96 ? -13.985 -2.738 7.322 1.00 96.31 96 ASP A O 1
ATOM 739 N N . THR A 1 97 ? -12.060 -1.702 6.832 1.00 97.50 97 THR A N 1
ATOM 740 C CA . THR A 1 97 ? -12.506 -1.093 5.577 1.00 97.50 97 THR A CA 1
ATOM 741 C C . THR A 1 97 ? -11.644 -1.580 4.419 1.00 97.50 97 THR A C 1
ATOM 743 O O . THR A 1 97 ? -10.415 -1.571 4.498 1.00 97.50 97 THR A O 1
ATOM 746 N N . GLU A 1 98 ? -12.289 -1.981 3.324 1.00 97.50 98 GLU A N 1
ATOM 747 C CA . GLU A 1 98 ? -11.611 -2.309 2.072 1.00 97.50 98 GLU A CA 1
ATOM 748 C C . GLU A 1 98 ? -11.192 -1.027 1.339 1.00 97.50 98 GLU A C 1
ATOM 750 O O . GLU A 1 98 ? -11.979 -0.087 1.182 1.00 97.50 98 GLU A O 1
ATOM 755 N N . TYR A 1 99 ? -9.939 -1.003 0.892 1.00 97.69 99 TYR A N 1
ATOM 756 C CA . TYR A 1 99 ? -9.379 0.061 0.071 1.00 97.69 99 TYR A CA 1
ATOM 757 C C . TYR A 1 99 ? -8.848 -0.533 -1.233 1.00 97.69 99 TYR A C 1
ATOM 759 O O . TYR A 1 99 ? -8.173 -1.564 -1.220 1.00 97.69 99 TYR A O 1
ATOM 767 N N . PHE A 1 100 ? -9.153 0.158 -2.324 1.00 96.62 100 PHE A N 1
ATOM 768 C CA . PHE A 1 100 ? -8.654 -0.058 -3.678 1.00 96.62 100 PHE A CA 1
ATOM 769 C C . PHE A 1 100 ? -7.483 0.876 -3.950 1.00 96.62 100 PHE A C 1
ATOM 771 O O . PHE A 1 100 ? -7.513 1.999 -3.389 1.00 96.62 100 PHE A O 1
#

Sequence (100 aa):
MKIAALIFSLVALTGCLQEASDPKTSLSSDDIHNGENLKIDRLFLQQLSAKSVMIKWRGNADRVRLGKSPSKLDLVFTASIEEGHRIAKVSNLDPDTEYF

Foldseek 3Di:
DDDDDDDDDDDDDDDDDDDDDDDDDDDDPPDPDPDPPWDWADWDWADPDLFKIKIKTATDDQWDFKDLDPVDRPDIFGFDDDPRMTITIGGRHDGPGDMD

pLDDT: mean 77.54, std 25.2, range [34.41, 98.5]